Protein AF-A0A6G3WL32-F1 (afdb_monomer)

InterPro domains:
  IPR000994 Peptidase M24 [PF00557] (2-118)
  IPR036005 Creatinase/aminopeptidase-like [G3DSA:3.90.230.10] (1-119)
  IPR036005 Creatinase/aminopeptidase-like [SSF55920] (2-117)
  IPR050659 Peptidase M24B family [PTHR46112] (2-119)

Radius of gyration: 15.02 Å; Cα contact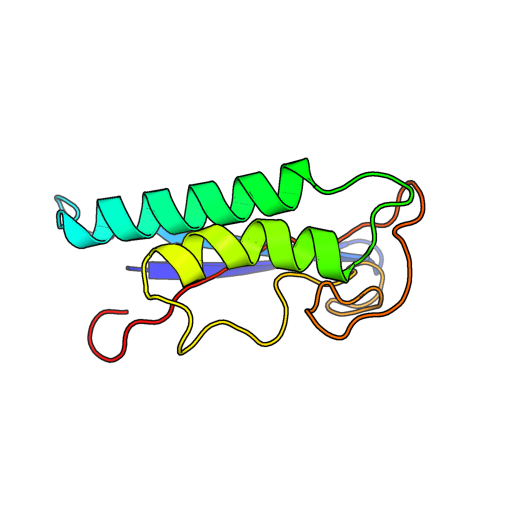s (8 Å, |Δi|>4): 202; chains: 1; bounding box: 38×30×42 Å

Sequence (119 aa):
FLSVRLGASYHGYRCEIGRTFVIGTAPAEWQIELYDLVFAAQRAGREALAPGAAYRDVDRAARHPLESAGHGEGLLPRTGHGVGLEIEEDPQLAPTAMGKLDACVPVTVGPGVHLPGRG

pLDDT: mean 95.35, std 3.44, range [79.88, 98.56]

Secondary structure (DSSP, 8-state):
-EEEEEEEEETTEEEEEEEEE--SS---HHHHHHHHHHHHHHHHHHHT--TT-BHHHHHHHHHHHHHHTT--TT--S-SEEE-SSSSSEEEEESTT--SBPPTT--B--------TTT-

Solvent-accessible surface area (backbone atoms only — not comparable to full-atom values): 6710 Å² total; per-residue (Å²): 108,48,76,48,74,50,67,54,76,56,98,67,31,36,52,78,49,76,51,74,43,71,86,76,95,72,78,55,70,71,55,51,55,52,49,54,50,42,49,51,13,30,48,38,22,56,72,48,65,45,68,67,33,39,28,25,56,25,20,45,44,23,46,47,58,41,39,77,72,69,46,54,74,66,48,63,86,45,31,29,29,6,41,37,70,43,77,76,39,77,58,55,20,14,77,85,39,83,62,54,38,60,75,92,67,55,64,53,70,62,53,62,79,59,44,91,99,73,80

Foldseek 3Di:
DDKDKDKDADPLFIDIDIDDDDPDDDDDPVVVVQVVLQVQLLVQLVVQDDFFRWLLVSQCSSQVSCVVVVQNPAKDQFQKAFTTSDNHDDDTSGNPGGDGDHPPTDMDGGIDGDDPPPD

Nearest PDB structures (foldseek):
  5giu-assembly1_A-2  TM=9.564E-01  e=1.522E-09  Deinococcus radiodurans R1 = ATCC 13939 = DSM 20539
  2zsg-assembly1_B  TM=9.590E-01  e=3.124E-09  Thermotoga maritima
  3q6d-assembly2_B  TM=9.708E-01  e=6.845E-09  Bacillus anthracis str. Ames
  5cnx-assembly1_C  TM=9.311E-01  e=3.800E-09  Escherichia coli K-12
  2zsg-assembly1_A  TM=9.582E-01  e=1.013E-08  Thermotoga maritima

Structure (mmCIF, N/CA/C/O backbone):
data_AF-A0A6G3WL32-F1
#
_entry.id   AF-A0A6G3WL32-F1
#
loop_
_atom_site.group_PDB
_atom_site.id
_atom_site.type_symbol
_atom_site.label_atom_id
_atom_site.label_alt_id
_atom_site.label_comp_id
_atom_site.label_asym_id
_atom_site.label_entity_id
_atom_site.label_seq_id
_atom_site.pdbx_PDB_ins_code
_atom_site.Cartn_x
_atom_site.Cartn_y
_atom_site.Cartn_z
_atom_site.occupancy
_atom_site.B_iso_or_equiv
_atom_site.auth_seq_id
_atom_site.auth_comp_id
_atom_site.auth_asym_id
_atom_site.auth_atom_id
_atom_site.pdbx_PDB_model_num
ATOM 1 N N . PHE A 1 1 ? -7.393 0.878 17.121 1.00 91.19 1 PHE A N 1
ATOM 2 C CA . PHE A 1 1 ? -6.778 -0.058 16.156 1.00 91.19 1 PHE A CA 1
ATOM 3 C C . PHE A 1 1 ? -5.388 -0.458 16.628 1.00 91.19 1 PHE A C 1
ATOM 5 O O . PHE A 1 1 ? -4.765 0.319 17.337 1.00 91.19 1 PHE A O 1
ATOM 12 N N . LEU A 1 2 ? -4.907 -1.635 16.232 1.00 93.50 2 LEU A N 1
ATOM 13 C CA . LEU A 1 2 ? -3.500 -2.025 16.279 1.00 93.50 2 LEU A CA 1
ATOM 14 C C . LEU A 1 2 ? -3.054 -2.323 14.847 1.00 93.50 2 LEU A C 1
ATOM 16 O O . LEU A 1 2 ? -3.488 -3.316 14.266 1.00 93.50 2 LEU A O 1
ATOM 20 N N . SER A 1 3 ? -2.212 -1.462 14.284 1.00 94.56 3 SER A N 1
ATOM 21 C CA . SER A 1 3 ? -1.613 -1.671 12.965 1.00 94.56 3 SER A CA 1
ATOM 22 C C . SER A 1 3 ? -0.231 -2.293 13.126 1.00 94.56 3 SER A C 1
ATOM 24 O O . SER A 1 3 ? 0.632 -1.745 13.806 1.00 94.56 3 SER A O 1
ATOM 26 N N . VAL A 1 4 ? -0.032 -3.447 12.501 1.00 96.62 4 VAL A N 1
ATOM 27 C CA . VAL A 1 4 ? 1.202 -4.226 12.530 1.00 96.62 4 VAL A CA 1
ATOM 28 C C . VAL A 1 4 ? 1.777 -4.243 11.120 1.00 96.62 4 VAL A C 1
ATOM 30 O O . VAL A 1 4 ? 1.133 -4.739 10.195 1.00 96.62 4 VAL A O 1
ATOM 33 N N . ARG A 1 5 ? 2.987 -3.701 10.955 1.00 94.62 5 ARG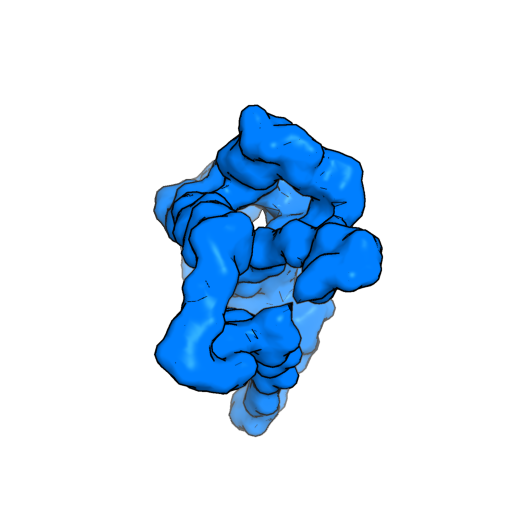 A N 1
ATOM 34 C CA . ARG A 1 5 ? 3.799 -3.876 9.747 1.00 94.62 5 ARG A CA 1
ATOM 35 C C . ARG A 1 5 ? 4.980 -4.773 10.067 1.00 94.62 5 ARG A C 1
ATOM 37 O O . ARG A 1 5 ? 5.655 -4.575 11.074 1.00 94.62 5 ARG A O 1
ATOM 44 N N . LEU A 1 6 ? 5.183 -5.780 9.232 1.00 95.88 6 LEU A N 1
ATOM 45 C CA . LEU A 1 6 ? 6.234 -6.777 9.375 1.00 95.88 6 LEU A CA 1
ATOM 46 C C . LEU A 1 6 ? 6.857 -7.022 8.009 1.00 95.88 6 LEU A C 1
ATOM 48 O O . LEU A 1 6 ? 6.184 -6.921 6.986 1.00 95.88 6 LEU A O 1
ATOM 52 N N . GLY A 1 7 ? 8.121 -7.409 8.010 1.00 95.81 7 GLY A N 1
ATOM 53 C CA . GLY A 1 7 ? 8.814 -7.841 6.812 1.00 95.81 7 GLY A CA 1
ATOM 54 C C . GLY A 1 7 ? 9.784 -8.965 7.120 1.00 95.81 7 GLY A C 1
ATOM 55 O O . GLY A 1 7 ? 10.089 -9.240 8.283 1.00 95.81 7 GLY A O 1
ATOM 56 N N . ALA A 1 8 ? 10.261 -9.620 6.072 1.00 96.81 8 ALA A N 1
ATOM 57 C CA . ALA A 1 8 ? 11.300 -10.631 6.169 1.00 96.81 8 ALA A CA 1
ATOM 58 C C . ALA A 1 8 ? 12.351 -10.412 5.084 1.00 96.81 8 ALA A C 1
ATOM 60 O O . ALA A 1 8 ? 12.082 -9.792 4.054 1.00 96.81 8 ALA A O 1
ATOM 61 N N . SER A 1 9 ? 13.548 -10.941 5.331 1.00 97.75 9 SER A N 1
ATOM 62 C CA . SER A 1 9 ? 14.603 -11.038 4.331 1.00 97.75 9 SER A CA 1
ATOM 63 C C . SER A 1 9 ? 14.933 -12.504 4.082 1.00 97.75 9 SER A C 1
ATOM 65 O O . SER A 1 9 ? 15.127 -13.265 5.030 1.00 97.75 9 SER A O 1
ATOM 67 N N . TYR A 1 10 ? 14.984 -12.904 2.814 1.00 97.38 10 TYR A N 1
ATOM 68 C CA . TYR A 1 10 ? 15.280 -14.272 2.410 1.00 97.38 10 TYR A CA 1
ATOM 69 C C . TYR A 1 10 ? 16.136 -14.279 1.144 1.00 97.38 10 TYR A C 1
ATOM 71 O O . TYR A 1 10 ? 15.744 -13.725 0.122 1.00 97.38 10 TYR A O 1
ATOM 79 N N . HIS A 1 11 ? 17.331 -14.873 1.225 1.00 97.50 11 HIS A N 1
ATOM 80 C CA . HIS A 1 11 ? 18.322 -14.896 0.136 1.00 97.50 11 HIS A CA 1
ATOM 81 C C . HIS A 1 11 ? 18.570 -13.527 -0.527 1.00 97.50 11 HIS A C 1
ATOM 83 O O . HIS A 1 11 ? 18.723 -13.430 -1.740 1.00 97.50 11 HIS A O 1
ATOM 89 N N . GLY A 1 12 ? 18.611 -12.463 0.279 1.00 96.62 12 GLY A N 1
ATOM 90 C CA . GLY A 1 12 ? 18.841 -11.095 -0.194 1.00 96.62 12 GLY A CA 1
ATOM 91 C C . GLY A 1 12 ? 17.590 -10.364 -0.685 1.00 96.62 12 GLY A C 1
ATOM 92 O O . GLY A 1 12 ? 17.650 -9.152 -0.839 1.00 96.62 12 GLY A O 1
ATOM 93 N N . TYR A 1 13 ? 16.458 -11.052 -0.851 1.00 98.00 13 TYR A N 1
ATOM 94 C CA . TYR A 1 13 ? 15.176 -10.427 -1.176 1.00 98.00 13 TYR A CA 1
ATOM 95 C C . TYR A 1 13 ? 14.420 -10.023 0.083 1.00 98.00 13 TYR A C 1
ATOM 97 O O . TYR A 1 13 ? 14.612 -10.608 1.153 1.00 98.00 13 TYR A O 1
ATOM 105 N N . ARG A 1 14 ? 13.549 -9.026 -0.046 1.00 97.69 14 ARG A N 1
ATOM 106 C CA . ARG A 1 14 ? 12.753 -8.454 1.036 1.00 97.69 14 ARG A CA 1
ATOM 107 C C . ARG A 1 14 ? 11.258 -8.607 0.745 1.00 97.69 14 ARG A C 1
ATOM 109 O O . ARG A 1 14 ? 10.839 -8.719 -0.402 1.00 97.69 14 ARG A O 1
ATOM 116 N N . CYS A 1 15 ? 10.442 -8.645 1.791 1.00 96.00 15 CYS A N 1
ATOM 117 C CA . CYS A 1 15 ? 8.985 -8.573 1.685 1.00 96.00 15 CYS A CA 1
ATOM 118 C C . CYS A 1 15 ? 8.406 -7.730 2.822 1.00 96.00 15 CYS A C 1
ATOM 120 O O . CYS A 1 15 ? 9.026 -7.606 3.879 1.00 96.00 15 CYS A O 1
ATOM 122 N N . GLU A 1 16 ? 7.208 -7.186 2.614 1.00 95.56 16 GLU A N 1
ATOM 123 C CA . GLU A 1 16 ? 6.461 -6.440 3.626 1.00 95.56 16 GLU A CA 1
ATOM 124 C C . GLU A 1 16 ? 4.991 -6.869 3.641 1.00 95.56 16 GLU A C 1
ATOM 126 O O . GLU A 1 16 ? 4.394 -7.180 2.608 1.00 95.56 16 GLU A O 1
ATOM 131 N N . ILE A 1 17 ? 4.387 -6.849 4.825 1.00 96.31 17 ILE A N 1
ATOM 132 C CA . ILE A 1 17 ? 2.952 -6.971 5.027 1.00 96.31 17 ILE A CA 1
ATOM 133 C C . ILE A 1 17 ? 2.486 -5.997 6.112 1.00 96.31 17 ILE A C 1
ATOM 135 O O . ILE A 1 17 ? 3.085 -5.893 7.179 1.00 96.31 17 ILE A O 1
ATOM 139 N N . GLY A 1 18 ? 1.373 -5.309 5.853 1.00 95.25 18 GLY A N 1
ATOM 140 C CA . GLY A 1 18 ? 0.654 -4.503 6.840 1.00 95.25 18 GLY A CA 1
ATOM 141 C C . GLY A 1 18 ? -0.715 -5.102 7.149 1.00 95.25 18 GLY A C 1
ATOM 142 O O . GLY A 1 18 ? -1.460 -5.447 6.228 1.00 95.25 18 GLY A O 1
ATOM 143 N N . ARG A 1 19 ? -1.064 -5.243 8.429 1.00 96.50 19 ARG A N 1
ATOM 144 C CA . ARG A 1 19 ? -2.399 -5.666 8.880 1.00 96.50 19 ARG A CA 1
ATOM 145 C C . ARG A 1 19 ? -2.859 -4.823 10.055 1.00 96.50 19 ARG A C 1
ATOM 147 O O . ARG A 1 19 ? -2.077 -4.520 10.949 1.00 96.50 19 ARG A O 1
ATOM 154 N N . THR A 1 20 ? -4.142 -4.492 10.062 1.00 95.44 20 THR A N 1
ATOM 155 C CA . THR A 1 20 ? -4.772 -3.727 11.135 1.00 95.44 20 THR A CA 1
ATOM 156 C C . THR A 1 20 ? -5.804 -4.590 11.835 1.00 95.44 20 THR A C 1
ATOM 158 O O . THR A 1 20 ? -6.606 -5.262 11.191 1.00 95.44 20 THR A O 1
ATOM 161 N N . PHE A 1 21 ? -5.768 -4.561 13.160 1.00 93.44 21 PHE A N 1
ATOM 162 C CA . PHE A 1 21 ? -6.644 -5.316 14.042 1.00 93.44 21 PHE A CA 1
ATOM 163 C C . PHE A 1 21 ? -7.384 -4.369 14.984 1.00 93.44 21 PHE A C 1
ATOM 165 O O . PHE A 1 21 ? -6.941 -3.248 15.260 1.00 93.44 21 PHE A O 1
ATOM 172 N N . VAL A 1 22 ? -8.498 -4.836 15.537 1.00 92.56 22 VAL A N 1
ATOM 173 C CA . VAL A 1 22 ? -9.121 -4.221 16.708 1.00 92.56 22 VAL A CA 1
ATOM 174 C C . VAL A 1 22 ? -8.891 -5.147 17.893 1.00 92.56 22 VAL A C 1
ATOM 176 O O . VAL A 1 22 ? -9.211 -6.328 17.829 1.00 92.56 22 VAL A O 1
ATOM 179 N N . ILE A 1 23 ? -8.286 -4.611 18.953 1.00 90.31 23 ILE A N 1
ATOM 180 C CA . ILE A 1 23 ? -8.031 -5.342 20.195 1.00 90.31 23 ILE A CA 1
ATOM 181 C C . ILE A 1 23 ? -9.130 -4.965 21.187 1.00 90.31 23 ILE A C 1
ATOM 183 O O . ILE A 1 23 ? -9.297 -3.785 21.488 1.00 90.31 23 ILE A O 1
ATOM 187 N N . GLY A 1 24 ? -9.880 -5.953 21.672 1.00 87.94 24 GLY A N 1
ATOM 188 C CA . GLY A 1 24 ? -11.012 -5.752 22.578 1.00 87.94 24 GLY A CA 1
ATOM 189 C C . GLY A 1 24 ? -12.186 -6.671 22.246 1.00 87.94 24 GLY A C 1
ATOM 190 O O . GLY A 1 24 ? -12.058 -7.580 21.431 1.00 87.94 24 GLY A O 1
ATOM 191 N N . THR A 1 25 ? -13.327 -6.440 22.894 1.00 83.62 25 THR A N 1
ATOM 192 C CA . THR A 1 25 ? -14.533 -7.273 22.755 1.00 83.62 25 THR A CA 1
ATOM 193 C C . THR A 1 25 ? -15.337 -6.988 21.490 1.00 83.62 25 THR A C 1
ATOM 195 O O . THR A 1 25 ? -15.887 -7.923 20.917 1.00 83.62 25 THR A O 1
ATOM 198 N N . ALA A 1 26 ? -15.406 -5.733 21.037 1.00 89.00 26 ALA A N 1
ATOM 199 C CA . ALA A 1 26 ? -16.082 -5.371 19.793 1.00 89.00 26 ALA A CA 1
ATOM 200 C C . ALA A 1 26 ? -15.497 -4.082 19.188 1.00 89.00 26 ALA A C 1
ATOM 202 O O . ALA A 1 26 ? -15.157 -3.162 19.939 1.00 89.00 26 ALA A O 1
ATOM 203 N N . PRO A 1 27 ? -15.379 -3.990 17.852 1.00 93.62 27 PRO A N 1
ATOM 204 C CA . PRO A 1 27 ? -15.058 -2.736 17.182 1.00 93.62 27 PRO A CA 1
ATOM 205 C C . PRO A 1 27 ? -16.225 -1.748 17.272 1.00 93.62 27 PRO A C 1
ATOM 207 O O . PRO A 1 27 ? -17.389 -2.140 17.205 1.00 93.62 27 PRO A O 1
ATOM 210 N N . ALA A 1 28 ? -15.914 -0.457 17.395 1.00 93.44 28 ALA A N 1
ATOM 211 C CA . ALA A 1 28 ? -16.911 0.592 17.206 1.00 93.44 28 ALA A CA 1
ATOM 212 C C . ALA A 1 28 ? -17.334 0.671 15.728 1.00 93.44 28 ALA A C 1
ATOM 214 O O . ALA A 1 28 ? -16.541 0.353 14.844 1.00 93.44 28 ALA A O 1
ATOM 215 N N . GLU A 1 29 ? -18.549 1.145 15.454 1.00 94.94 29 GLU A N 1
ATOM 216 C CA . GLU A 1 29 ? -19.115 1.230 14.094 1.00 94.94 29 GLU A CA 1
ATOM 217 C C . GLU A 1 29 ? -18.189 1.968 13.116 1.00 94.94 29 GLU A C 1
ATOM 219 O O . GLU A 1 29 ? -17.792 1.407 12.099 1.00 94.94 29 GLU A O 1
ATOM 224 N N . TRP A 1 30 ? -17.692 3.146 13.506 1.00 93.62 30 TRP A N 1
ATOM 225 C CA . TRP A 1 30 ? -16.743 3.921 12.697 1.00 93.62 30 TRP A CA 1
ATOM 226 C C . TRP A 1 30 ? -15.441 3.163 12.376 1.00 93.62 30 TRP A C 1
ATOM 228 O O . TRP A 1 30 ? -14.787 3.449 11.375 1.00 93.62 30 TRP A O 1
ATOM 238 N N . GLN A 1 31 ? -15.025 2.211 13.223 1.00 95.00 31 GLN A N 1
ATOM 239 C CA . GLN A 1 31 ? -13.839 1.393 12.962 1.00 95.00 31 GLN A CA 1
ATOM 240 C C . GLN A 1 31 ? -14.111 0.342 11.890 1.00 95.00 31 GLN A C 1
ATOM 242 O O . GLN A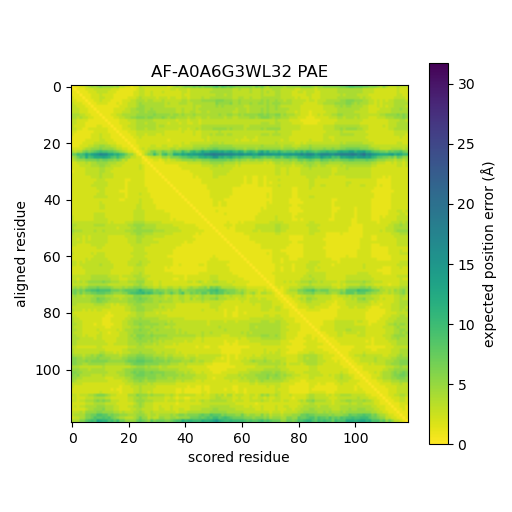 1 31 ? -13.221 0.051 11.096 1.00 95.00 31 GLN A O 1
ATOM 247 N N . ILE A 1 32 ? -15.314 -0.234 11.887 1.00 95.62 32 ILE A N 1
ATOM 248 C CA . ILE A 1 32 ? -15.749 -1.189 10.865 1.00 95.62 32 ILE A CA 1
ATOM 249 C C . ILE A 1 32 ? -15.834 -0.460 9.526 1.00 95.62 32 ILE A C 1
ATOM 251 O O . ILE A 1 32 ? -15.183 -0.870 8.572 1.00 95.62 32 ILE A O 1
ATOM 255 N N . GLU A 1 33 ? -16.528 0.678 9.494 1.00 95.75 33 GLU A N 1
ATOM 256 C CA . GLU A 1 33 ? -16.684 1.499 8.290 1.00 95.75 33 GLU A CA 1
ATOM 257 C C . GLU A 1 33 ? -15.333 1.928 7.705 1.00 95.75 33 GLU A C 1
ATOM 259 O O . GLU A 1 33 ? -15.088 1.762 6.509 1.00 95.75 33 GLU A O 1
ATOM 264 N N . LEU A 1 34 ? -14.417 2.427 8.545 1.00 95.50 34 LEU A N 1
ATOM 265 C CA . LEU A 1 34 ? -13.084 2.823 8.094 1.00 95.50 34 LEU A CA 1
ATOM 266 C C . LEU A 1 34 ? -12.271 1.626 7.588 1.00 95.50 34 LEU A C 1
ATOM 268 O O . LEU A 1 34 ? -11.563 1.741 6.587 1.00 95.50 34 LEU A O 1
ATOM 272 N N . TYR A 1 35 ? -12.349 0.483 8.273 1.00 95.94 35 TYR A N 1
ATOM 273 C CA . TYR A 1 35 ? -11.642 -0.725 7.860 1.00 95.94 35 TYR A CA 1
ATOM 274 C C . TYR A 1 35 ? -12.144 -1.227 6.504 1.00 95.94 35 TYR A C 1
ATOM 276 O O . TYR A 1 35 ? -11.330 -1.490 5.618 1.00 95.94 35 TYR A O 1
ATOM 284 N N . ASP A 1 36 ? -13.461 -1.307 6.320 1.00 97.12 36 ASP A N 1
ATOM 285 C CA . ASP A 1 36 ? -14.084 -1.750 5.072 1.00 97.12 36 ASP A CA 1
ATOM 286 C C . ASP A 1 36 ? -13.755 -0.802 3.918 1.00 97.12 36 ASP A C 1
ATOM 288 O O . ASP A 1 36 ? -13.439 -1.248 2.812 1.00 97.12 36 ASP A O 1
ATOM 292 N N . LEU A 1 37 ? -13.734 0.504 4.186 1.00 97.50 37 LEU A N 1
ATOM 293 C CA . LEU A 1 37 ? -13.326 1.509 3.216 1.00 97.50 37 LEU A CA 1
ATOM 294 C C . LEU A 1 37 ? -11.858 1.338 2.788 1.00 97.50 37 LEU A C 1
ATOM 296 O O . LEU A 1 37 ? -11.560 1.312 1.591 1.00 97.50 37 LEU A O 1
ATOM 300 N N . VAL A 1 38 ? -10.931 1.192 3.742 1.00 97.00 38 VAL A N 1
ATOM 301 C CA . VAL A 1 38 ? -9.503 0.966 3.443 1.00 97.00 38 VAL A CA 1
ATOM 302 C C . VAL A 1 38 ? -9.297 -0.369 2.726 1.00 97.00 38 VAL A C 1
ATOM 304 O O . VAL A 1 38 ? -8.483 -0.457 1.805 1.00 97.00 38 VAL A O 1
ATOM 307 N N . PHE A 1 39 ? -10.057 -1.401 3.089 1.00 97.44 39 PHE A N 1
ATOM 308 C CA . PHE A 1 39 ? -10.030 -2.692 2.413 1.00 97.44 39 PHE A CA 1
ATOM 309 C C . PHE A 1 39 ? -10.514 -2.586 0.960 1.00 97.44 39 PHE A C 1
ATOM 311 O O . PHE A 1 39 ? -9.856 -3.105 0.056 1.00 97.44 39 PHE A O 1
ATOM 318 N N . ALA A 1 40 ? -11.614 -1.870 0.710 1.00 98.19 40 ALA A N 1
ATOM 319 C CA . ALA A 1 40 ? -12.121 -1.615 -0.635 1.00 98.19 40 ALA A CA 1
ATOM 320 C C . ALA A 1 40 ? -11.111 -0.825 -1.486 1.00 98.19 40 ALA A C 1
ATOM 322 O O . ALA A 1 40 ? -10.852 -1.197 -2.631 1.00 98.19 40 ALA A O 1
ATOM 323 N N . ALA A 1 41 ? -10.476 0.199 -0.910 1.00 98.31 41 ALA A N 1
ATOM 324 C CA . ALA A 1 41 ? -9.384 0.943 -1.534 1.00 98.31 41 ALA A CA 1
ATOM 325 C C . ALA A 1 41 ? -8.191 0.040 -1.899 1.00 98.31 41 ALA A C 1
ATOM 327 O O . ALA A 1 41 ? -7.706 0.053 -3.031 1.00 98.31 41 ALA A O 1
ATOM 328 N N . GLN A 1 42 ? -7.736 -0.799 -0.964 1.00 98.25 42 GLN A N 1
ATOM 329 C CA . GLN A 1 42 ? -6.629 -1.733 -1.189 1.00 98.25 42 GLN A CA 1
ATOM 330 C C . GLN A 1 42 ? -6.947 -2.727 -2.307 1.00 98.25 42 GLN A C 1
ATOM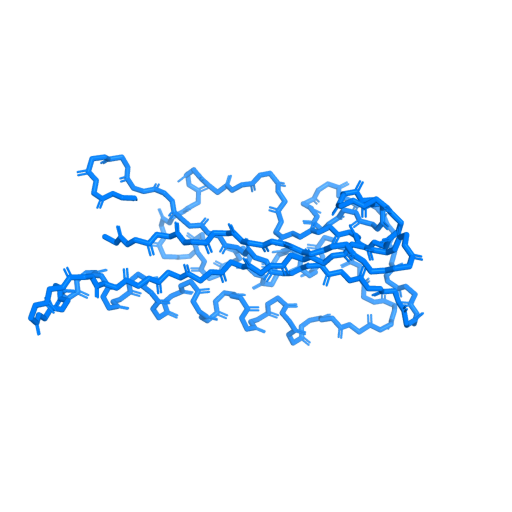 332 O O . GLN A 1 42 ? -6.106 -2.992 -3.172 1.00 98.25 42 GLN A O 1
ATOM 337 N N . ARG A 1 43 ? -8.177 -3.246 -2.311 1.00 98.44 43 ARG A N 1
ATOM 338 C CA . ARG A 1 43 ? -8.670 -4.162 -3.333 1.00 98.44 43 ARG A CA 1
ATOM 339 C C . ARG A 1 43 ? -8.723 -3.497 -4.708 1.00 98.44 43 ARG A C 1
ATOM 341 O O . ARG A 1 43 ? -8.222 -4.092 -5.656 1.00 98.44 43 ARG A O 1
ATOM 348 N N . ALA A 1 44 ? -9.245 -2.276 -4.809 1.00 98.56 44 ALA A N 1
ATOM 349 C CA . ALA A 1 44 ? -9.296 -1.528 -6.065 1.00 98.56 44 ALA A CA 1
ATOM 350 C C . ALA A 1 44 ? -7.893 -1.286 -6.649 1.00 98.56 44 ALA A C 1
ATOM 352 O O . ALA A 1 44 ? -7.666 -1.520 -7.834 1.00 98.56 44 ALA A O 1
ATOM 353 N N . GLY A 1 45 ? -6.921 -0.912 -5.807 1.00 98.19 45 GLY A N 1
ATOM 354 C CA . GLY A 1 45 ? -5.517 -0.804 -6.217 1.00 98.19 45 GLY A CA 1
ATOM 355 C C . GLY A 1 45 ? -4.947 -2.124 -6.738 1.00 98.19 45 GLY A C 1
ATOM 356 O O . GLY A 1 45 ? -4.308 -2.157 -7.785 1.00 98.19 45 GLY A O 1
ATOM 357 N N . ARG A 1 46 ? -5.216 -3.236 -6.043 1.00 98.00 46 ARG A N 1
ATOM 358 C CA . ARG A 1 46 ? -4.787 -4.574 -6.479 1.00 98.00 46 ARG A CA 1
ATOM 359 C C . ARG A 1 46 ? -5.411 -5.003 -7.802 1.00 98.00 46 ARG A C 1
ATOM 361 O O . ARG A 1 46 ? -4.716 -5.600 -8.613 1.00 98.00 46 ARG A O 1
ATOM 368 N N . GLU A 1 47 ? -6.698 -4.748 -8.002 1.00 98.25 47 GLU A N 1
ATOM 369 C CA . GLU A 1 47 ? -7.414 -5.105 -9.234 1.00 98.25 47 GLU A CA 1
ATOM 370 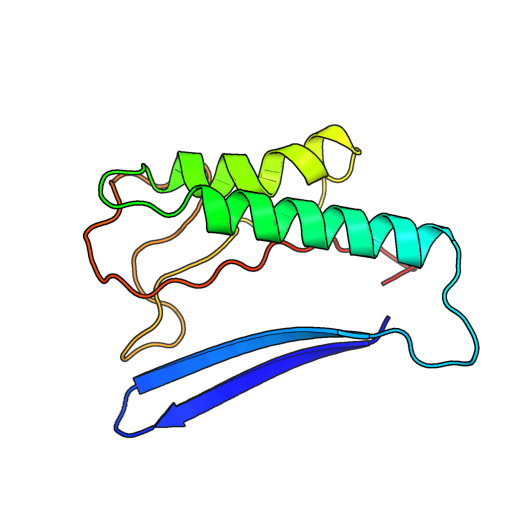C C . GLU A 1 47 ? -6.953 -4.258 -10.434 1.00 98.25 47 GLU A C 1
ATOM 372 O O . GLU A 1 47 ? -7.020 -4.723 -11.568 1.00 98.25 47 GLU A O 1
ATOM 377 N N . ALA A 1 48 ? -6.421 -3.055 -10.193 1.00 98.06 48 ALA A N 1
ATOM 378 C CA . ALA A 1 48 ? -5.829 -2.205 -11.225 1.00 98.06 48 ALA A CA 1
A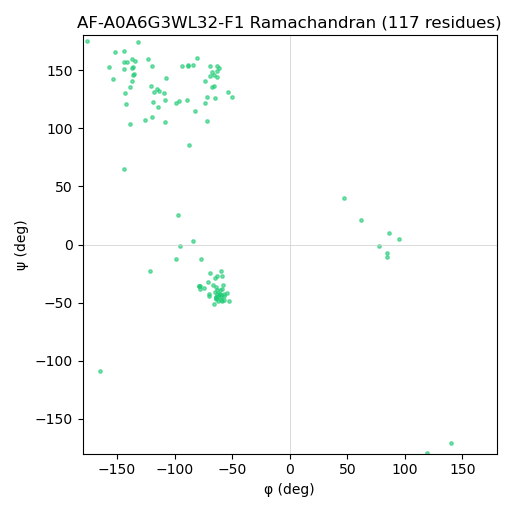TOM 379 C C . ALA A 1 48 ? -4.416 -2.642 -11.666 1.00 98.06 48 ALA A C 1
ATOM 381 O O . ALA A 1 48 ? -3.910 -2.143 -12.675 1.00 98.06 48 ALA A O 1
ATOM 382 N N . LEU A 1 49 ? -3.761 -3.557 -10.938 1.00 97.44 49 LEU A N 1
ATOM 383 C CA . LEU A 1 49 ? -2.439 -4.064 -11.307 1.00 97.44 49 LEU A CA 1
ATOM 384 C C . LEU A 1 49 ? -2.532 -4.980 -12.532 1.00 97.44 49 LEU A C 1
ATOM 386 O O . LEU A 1 49 ? -2.938 -6.138 -12.441 1.00 97.44 49 LEU A O 1
ATOM 390 N N . ALA A 1 50 ? -2.078 -4.471 -13.672 1.00 97.25 50 ALA A N 1
ATOM 391 C CA . ALA A 1 50 ? -1.932 -5.230 -14.905 1.00 97.25 50 ALA A CA 1
ATOM 392 C C . ALA A 1 50 ? -0.688 -4.764 -15.682 1.00 97.25 50 ALA A C 1
ATOM 394 O O . ALA A 1 50 ? -0.332 -3.583 -15.603 1.00 97.25 50 ALA A O 1
ATOM 395 N N . PRO A 1 51 ? -0.041 -5.643 -16.472 1.00 97.75 51 PRO A N 1
ATOM 396 C CA . PRO A 1 51 ? 0.994 -5.216 -17.406 1.00 97.75 51 PRO A CA 1
ATOM 397 C C . PRO A 1 51 ? 0.479 -4.095 -18.321 1.00 97.75 51 PRO A C 1
ATOM 399 O O . PRO A 1 51 ? -0.608 -4.184 -18.891 1.00 97.75 51 PRO A O 1
ATOM 402 N N . GLY A 1 52 ? 1.255 -3.023 -18.447 1.00 97.88 52 GLY A N 1
ATOM 403 C CA . GLY A 1 52 ? 0.910 -1.821 -19.201 1.00 97.88 52 GLY A CA 1
ATOM 404 C C . GLY A 1 52 ? 0.073 -0.785 -18.440 1.00 97.88 52 GLY A C 1
ATOM 405 O O . GLY A 1 52 ? -0.098 0.322 -18.962 1.00 97.88 52 GLY A O 1
ATOM 406 N N . ALA A 1 53 ? -0.417 -1.085 -17.231 1.00 98.06 53 ALA A N 1
ATOM 407 C CA . ALA A 1 53 ? -1.124 -0.112 -16.398 1.00 98.06 53 ALA A CA 1
ATOM 408 C C . ALA A 1 53 ? -0.173 1.008 -15.956 1.00 98.06 53 ALA A C 1
ATOM 410 O O . ALA A 1 53 ? 0.965 0.747 -15.561 1.00 98.06 53 ALA A O 1
ATOM 411 N N . ALA A 1 54 ? -0.619 2.265 -16.021 1.00 98.38 54 ALA A N 1
ATOM 412 C CA . ALA A 1 54 ? 0.198 3.381 -15.558 1.00 98.38 54 ALA A CA 1
ATOM 413 C C . ALA A 1 54 ? 0.262 3.401 -14.025 1.00 98.38 54 ALA A C 1
ATOM 415 O O . ALA A 1 54 ? -0.757 3.214 -13.359 1.00 98.38 54 ALA A O 1
ATOM 416 N N . TYR A 1 55 ? 1.430 3.707 -13.455 1.00 98.12 55 TYR A N 1
ATOM 417 C CA . TYR A 1 55 ? 1.621 3.734 -11.995 1.00 98.12 55 TYR A CA 1
ATOM 418 C C . TYR A 1 55 ? 0.619 4.648 -11.280 1.00 98.12 55 TYR A C 1
ATOM 420 O O . TYR A 1 55 ? 0.028 4.278 -10.266 1.00 98.12 55 TYR A O 1
ATOM 428 N N . ARG A 1 56 ? 0.367 5.823 -11.864 1.00 98.00 56 ARG A N 1
ATOM 429 C CA . ARG A 1 56 ? -0.608 6.801 -11.368 1.00 98.00 56 ARG A CA 1
ATOM 430 C C . ARG A 1 56 ? -2.057 6.309 -11.404 1.00 98.00 56 ARG A C 1
ATOM 432 O O . ARG A 1 56 ? -2.868 6.780 -10.616 1.00 98.00 56 ARG A O 1
ATOM 439 N N . ASP A 1 57 ? -2.398 5.410 -12.327 1.00 98.31 57 ASP A N 1
ATOM 440 C CA . ASP A 1 57 ? -3.767 4.904 -12.465 1.00 98.31 57 ASP A CA 1
ATOM 441 C C . ASP A 1 57 ? -4.041 3.849 -11.387 1.00 98.31 57 ASP A C 1
ATOM 443 O O . ASP A 1 57 ? -5.125 3.832 -10.807 1.00 98.31 57 ASP A O 1
ATOM 447 N N . VAL A 1 58 ? -3.026 3.048 -11.040 1.00 98.25 58 VAL A N 1
ATOM 448 C CA . VAL A 1 58 ? -3.066 2.136 -9.888 1.00 98.25 58 VAL A CA 1
ATOM 449 C C . VAL A 1 58 ? -3.189 2.919 -8.578 1.00 98.25 58 VAL A C 1
ATOM 451 O O . VAL A 1 58 ? -4.044 2.593 -7.753 1.00 98.25 58 VAL A O 1
ATOM 454 N N . ASP A 1 59 ? -2.401 3.989 -8.404 1.00 98.38 59 ASP A N 1
ATOM 455 C CA . ASP A 1 59 ? -2.535 4.864 -7.231 1.00 98.38 59 ASP A CA 1
ATOM 456 C C . ASP A 1 59 ? -3.923 5.491 -7.153 1.00 98.38 59 ASP A C 1
ATOM 458 O O . ASP A 1 59 ? -4.580 5.395 -6.119 1.00 98.38 59 ASP A O 1
ATOM 462 N N . ARG A 1 60 ? -4.415 6.049 -8.263 1.00 98.00 60 ARG A N 1
ATOM 463 C CA . ARG A 1 60 ? -5.756 6.632 -8.339 1.00 98.00 60 ARG A CA 1
ATOM 464 C C . ARG A 1 60 ? -6.838 5.622 -7.971 1.00 98.00 60 ARG A C 1
ATOM 466 O O . ARG A 1 60 ? -7.749 5.984 -7.234 1.00 98.00 60 ARG A O 1
ATOM 473 N N . ALA A 1 61 ? -6.749 4.381 -8.447 1.00 98.38 61 ALA A N 1
ATOM 474 C CA . ALA A 1 61 ? -7.726 3.340 -8.136 1.00 98.38 61 ALA A CA 1
ATOM 475 C C . ALA A 1 61 ? -7.805 3.050 -6.629 1.00 98.38 61 ALA A C 1
ATOM 477 O O . ALA A 1 61 ? -8.898 2.886 -6.093 1.00 98.38 61 ALA A O 1
ATOM 478 N N . ALA A 1 62 ? -6.664 3.043 -5.934 1.00 98.06 62 ALA A N 1
ATOM 479 C CA . ALA A 1 62 ? -6.626 2.862 -4.485 1.00 98.06 62 ALA A CA 1
ATOM 480 C C . ALA A 1 62 ? -7.008 4.130 -3.708 1.00 98.06 62 ALA A C 1
ATOM 482 O O . ALA A 1 62 ? -7.625 4.057 -2.649 1.00 98.06 62 ALA A O 1
ATOM 483 N N . ARG A 1 63 ? -6.635 5.304 -4.216 1.00 97.44 63 ARG A N 1
ATOM 484 C CA . ARG A 1 63 ? -6.806 6.592 -3.540 1.00 97.44 63 ARG A CA 1
ATOM 485 C C . ARG A 1 63 ? -8.238 7.118 -3.626 1.00 97.44 63 ARG A C 1
ATOM 487 O O . ARG A 1 63 ? -8.754 7.651 -2.646 1.00 97.44 63 ARG A O 1
ATOM 494 N N . HIS A 1 64 ? -8.887 6.932 -4.773 1.00 97.50 64 HIS A N 1
ATOM 495 C CA . HIS A 1 64 ? -10.190 7.519 -5.070 1.00 97.50 64 HIS A CA 1
ATOM 496 C C . HIS A 1 64 ? -11.290 7.152 -4.057 1.00 97.50 64 HIS A C 1
ATOM 498 O O . HIS A 1 64 ? -11.968 8.071 -3.602 1.00 97.50 64 HIS A O 1
ATOM 504 N N . PRO A 1 65 ? -11.450 5.886 -3.610 1.00 97.62 65 PRO A N 1
ATOM 505 C CA . PRO A 1 65 ? -12.456 5.555 -2.598 1.00 97.62 65 PRO A CA 1
ATOM 506 C C . PRO A 1 65 ? -12.256 6.321 -1.284 1.00 97.62 65 PRO A C 1
ATOM 508 O O . PRO A 1 65 ? -13.226 6.771 -0.679 1.00 97.62 65 PRO A O 1
ATOM 511 N N . LEU A 1 66 ? -11.000 6.515 -0.866 1.00 97.56 66 LEU A N 1
ATOM 512 C CA . LEU A 1 66 ? -10.663 7.235 0.365 1.00 97.56 66 LEU A CA 1
ATOM 513 C C . LEU A 1 66 ? -10.952 8.733 0.231 1.00 97.56 66 LEU A C 1
ATOM 515 O O . LEU A 1 66 ? -11.549 9.331 1.123 1.00 97.56 66 LEU A O 1
ATOM 519 N N . GLU A 1 67 ? -10.569 9.332 -0.896 1.00 96.62 67 GLU A N 1
ATOM 520 C CA . GLU A 1 67 ? -10.852 10.739 -1.194 1.00 96.62 67 GLU A CA 1
ATOM 521 C C . GLU A 1 67 ? -12.356 11.012 -1.269 1.00 96.62 67 GLU A C 1
ATOM 523 O O . GLU A 1 67 ? -12.836 11.970 -0.666 1.00 96.62 67 GLU A O 1
ATOM 528 N N . SER A 1 68 ? -13.113 10.151 -1.955 1.00 96.62 68 SER A N 1
ATOM 529 C CA . SER A 1 68 ? -14.569 10.271 -2.084 1.00 96.62 68 SER A CA 1
ATOM 530 C C . SER A 1 68 ? -15.306 10.147 -0.752 1.00 96.62 68 SER A C 1
ATOM 532 O O . SER A 1 68 ? -16.374 10.733 -0.597 1.00 96.62 68 SER A O 1
ATOM 534 N N . ALA A 1 69 ? -14.731 9.433 0.215 1.00 95.88 69 ALA A N 1
ATOM 535 C CA . ALA A 1 69 ? -15.242 9.338 1.579 1.00 95.88 69 ALA A CA 1
ATOM 536 C C . ALA A 1 69 ? -14.803 10.507 2.487 1.00 95.88 69 ALA A C 1
ATOM 538 O O . ALA A 1 69 ? -15.119 10.518 3.673 1.00 95.88 69 ALA A O 1
ATOM 539 N N . GLY A 1 70 ? -14.074 11.494 1.953 1.00 95.62 70 GLY A N 1
ATOM 540 C CA . GLY A 1 70 ? -13.608 12.661 2.707 1.00 95.62 70 GLY A CA 1
ATOM 541 C C . GLY A 1 70 ? -12.283 12.458 3.446 1.00 95.62 70 GLY A C 1
ATOM 542 O O . GLY A 1 70 ? -11.882 13.324 4.217 1.00 95.62 70 GLY A O 1
ATOM 543 N N . HIS A 1 71 ? -11.566 11.360 3.195 1.00 94.81 71 HIS A N 1
ATOM 544 C CA . HIS A 1 71 ? -10.264 11.068 3.804 1.00 94.81 71 HIS A CA 1
ATOM 545 C C . HIS A 1 71 ? -9.077 11.462 2.916 1.00 94.81 71 HIS A C 1
ATOM 547 O O . HIS A 1 71 ? -8.011 10.868 3.029 1.00 94.81 71 HIS A O 1
ATOM 553 N N . GLY A 1 72 ? -9.244 12.436 2.014 1.00 89.88 72 GLY A N 1
ATOM 554 C CA . GLY A 1 72 ? -8.162 12.900 1.135 1.00 89.88 72 GLY A CA 1
ATOM 555 C C . GLY A 1 72 ? -7.024 13.594 1.891 1.00 89.88 72 GLY A C 1
ATOM 556 O O . GLY A 1 72 ? -5.851 13.436 1.546 1.00 89.88 72 GLY A O 1
ATOM 557 N N . GLU A 1 73 ? -7.355 14.325 2.957 1.00 85.81 73 GLU A N 1
ATOM 558 C CA . GLU A 1 73 ? -6.365 14.930 3.846 1.00 85.81 73 GLU A CA 1
ATOM 559 C C . GLU A 1 73 ? -5.719 13.850 4.727 1.00 85.81 73 GLU A C 1
ATOM 561 O O . GLU A 1 73 ? -6.398 13.134 5.459 1.00 85.81 73 GLU A O 1
ATOM 566 N N . GLY A 1 74 ? -4.392 13.721 4.652 1.00 81.75 74 GLY A N 1
ATOM 567 C CA . GLY A 1 74 ? -3.633 12.739 5.438 1.00 81.75 74 GLY A CA 1
ATOM 568 C C . GLY A 1 74 ? -3.344 11.412 4.728 1.00 81.75 74 GLY A C 1
ATOM 569 O O . GLY A 1 74 ? -2.750 10.517 5.338 1.00 81.75 74 GLY A O 1
ATOM 570 N N . LEU A 1 75 ? -3.702 11.277 3.445 1.00 91.00 75 LEU A N 1
ATOM 571 C CA . LEU A 1 75 ? -3.249 10.144 2.639 1.00 91.00 75 LEU A CA 1
ATOM 572 C C . LEU A 1 75 ? -1.738 10.187 2.424 1.00 91.00 75 LEU A C 1
ATOM 574 O O . LEU A 1 75 ? -1.130 11.246 2.257 1.00 91.00 75 LEU A O 1
ATOM 578 N N . LEU A 1 76 ? -1.137 9.001 2.372 1.00 90.44 76 LEU A N 1
ATOM 579 C CA . LEU A 1 76 ? 0.284 8.859 2.088 1.00 90.44 76 LEU A CA 1
ATOM 580 C C . LEU A 1 76 ? 0.625 9.382 0.673 1.00 90.44 76 LEU A C 1
ATOM 582 O O . LEU A 1 76 ? -0.227 9.343 -0.228 1.00 90.44 76 LEU A O 1
ATOM 586 N N . PRO A 1 77 ? 1.879 9.823 0.437 1.00 93.50 77 PRO A N 1
ATOM 587 C CA . PRO A 1 77 ? 2.310 10.346 -0.867 1.00 93.50 77 PRO A CA 1
ATOM 588 C C . PRO A 1 77 ? 2.184 9.341 -2.021 1.00 93.50 77 PRO A C 1
ATOM 590 O O . PRO A 1 77 ? 2.093 9.731 -3.182 1.00 93.50 77 PRO A O 1
ATOM 593 N N . ARG A 1 78 ? 2.176 8.048 -1.691 1.00 95.31 78 ARG A N 1
ATOM 594 C CA . ARG A 1 78 ? 2.066 6.915 -2.608 1.00 95.31 78 ARG A CA 1
ATOM 595 C C . ARG A 1 78 ? 1.234 5.811 -1.965 1.00 95.31 78 ARG A C 1
ATOM 597 O O . ARG A 1 78 ? 1.160 5.728 -0.739 1.00 95.31 78 ARG A O 1
ATOM 604 N N . THR A 1 79 ? 0.653 4.951 -2.784 1.00 96.25 79 THR A N 1
ATOM 605 C CA . THR A 1 79 ? -0.163 3.799 -2.356 1.00 96.25 79 THR A CA 1
ATOM 606 C C . THR A 1 79 ? 0.614 2.483 -2.361 1.00 96.25 79 THR A C 1
ATOM 608 O O . THR A 1 79 ? 0.157 1.500 -1.776 1.00 96.25 79 THR A O 1
ATOM 611 N N . GLY A 1 80 ? 1.799 2.466 -2.971 1.00 96.81 80 GLY A N 1
ATOM 612 C CA . GLY A 1 80 ? 2.686 1.309 -3.020 1.00 96.81 80 GLY A CA 1
ATOM 613 C C . GLY A 1 80 ? 4.018 1.610 -3.701 1.00 96.81 80 GLY A C 1
ATOM 614 O O . GLY A 1 80 ? 4.236 2.714 -4.206 1.00 96.81 80 GLY A O 1
ATOM 615 N N . HIS A 1 81 ? 4.917 0.634 -3.686 1.00 97.38 81 HIS A N 1
ATOM 616 C CA . HIS A 1 81 ? 6.253 0.717 -4.280 1.00 97.38 81 HIS A CA 1
ATOM 617 C C . HIS A 1 81 ? 6.754 -0.668 -4.707 1.00 97.38 81 HIS A C 1
ATOM 619 O O . HIS A 1 81 ? 6.198 -1.685 -4.286 1.00 97.38 81 HIS A O 1
ATOM 625 N N . GLY A 1 82 ? 7.812 -0.709 -5.513 1.00 97.56 82 GLY A N 1
ATOM 626 C CA . GLY A 1 82 ? 8.552 -1.925 -5.820 1.00 97.56 82 GLY A CA 1
ATOM 627 C C . GLY A 1 82 ? 9.199 -2.517 -4.571 1.00 97.56 82 GLY A C 1
ATOM 628 O O . GLY A 1 82 ? 9.542 -1.797 -3.626 1.00 97.56 82 GLY A O 1
ATOM 629 N N . VAL A 1 83 ? 9.335 -3.841 -4.560 1.00 97.44 83 VAL A N 1
ATOM 630 C CA . VAL A 1 83 ? 10.020 -4.582 -3.497 1.00 97.44 83 VAL A CA 1
ATOM 631 C C . VAL A 1 83 ? 10.786 -5.752 -4.095 1.00 97.44 83 VAL A C 1
ATOM 633 O O . VAL A 1 83 ? 10.227 -6.557 -4.836 1.00 97.44 83 VAL A O 1
ATOM 636 N N . GLY A 1 84 ? 12.053 -5.884 -3.732 1.00 97.00 84 GLY A N 1
ATOM 637 C CA . GLY A 1 84 ? 12.916 -6.889 -4.330 1.00 97.00 84 GLY A CA 1
ATOM 638 C C . GLY A 1 84 ? 14.160 -7.070 -3.499 1.00 97.00 84 GLY A C 1
ATOM 639 O O . GLY A 1 84 ? 14.086 -7.628 -2.402 1.00 97.00 84 GLY A O 1
ATOM 640 N N . LEU A 1 85 ? 15.297 -6.609 -4.015 1.00 96.62 85 LEU A N 1
ATOM 641 C CA . LEU A 1 85 ? 16.513 -6.587 -3.214 1.00 96.62 85 LEU A CA 1
ATOM 642 C C . LEU A 1 85 ? 16.380 -5.527 -2.136 1.00 96.62 85 LEU A C 1
ATOM 644 O O . LEU A 1 85 ? 16.691 -5.839 -0.996 1.00 96.62 85 LEU A O 1
ATOM 648 N N . GLU A 1 86 ? 15.846 -4.343 -2.447 1.00 96.44 86 GLU A N 1
ATOM 649 C CA . GLU A 1 86 ? 15.514 -3.294 -1.478 1.00 96.44 86 GLU A CA 1
ATOM 650 C C . GLU A 1 86 ? 14.052 -3.377 -1.011 1.00 96.44 86 GLU A C 1
ATOM 652 O O . GLU A 1 86 ? 13.184 -3.925 -1.691 1.00 96.44 86 GLU A O 1
ATOM 657 N N . ILE A 1 87 ? 13.784 -2.883 0.209 1.00 95.38 87 ILE A N 1
ATOM 658 C CA . ILE A 1 87 ? 12.412 -2.864 0.752 1.00 95.38 87 ILE A CA 1
ATOM 659 C C . ILE A 1 87 ? 11.556 -1.829 0.021 1.00 95.38 87 ILE A C 1
ATOM 661 O O . ILE A 1 87 ? 10.367 -2.050 -0.175 1.00 95.38 87 ILE A O 1
ATOM 665 N N . GLU A 1 88 ? 12.182 -0.737 -0.416 1.00 95.25 88 GLU A N 1
ATOM 666 C CA . GLU A 1 88 ? 11.591 0.297 -1.252 1.00 95.25 88 GLU A CA 1
ATOM 667 C C . GLU A 1 88 ? 12.472 0.488 -2.488 1.00 95.25 88 GLU A C 1
ATOM 669 O O . GLU A 1 88 ? 13.566 1.044 -2.407 1.00 95.25 88 GLU A O 1
ATOM 674 N N . GLU A 1 89 ? 11.985 0.023 -3.632 1.00 95.56 89 GLU A N 1
ATOM 675 C CA . GLU A 1 89 ? 12.597 0.223 -4.945 1.00 95.56 89 GLU A CA 1
ATOM 676 C C . GLU A 1 89 ? 11.546 0.707 -5.955 1.00 95.56 89 GLU A C 1
ATOM 678 O O . GLU A 1 89 ? 10.357 0.843 -5.642 1.00 95.56 89 GLU A O 1
ATOM 683 N N . ASP A 1 90 ? 11.983 1.040 -7.167 1.00 95.38 90 ASP A N 1
ATOM 684 C CA . ASP A 1 90 ? 11.058 1.364 -8.249 1.00 95.38 90 ASP A CA 1
ATOM 685 C C . ASP A 1 90 ? 10.254 0.124 -8.676 1.00 95.38 90 ASP A C 1
ATOM 687 O O . ASP A 1 90 ? 10.767 -0.994 -8.631 1.00 95.38 90 ASP A O 1
ATOM 691 N N . PRO A 1 91 ? 8.999 0.295 -9.127 1.00 96.31 91 PRO A N 1
ATOM 692 C CA . PRO A 1 91 ? 8.314 1.563 -9.379 1.00 96.31 91 PRO A CA 1
ATOM 693 C C . PRO A 1 91 ? 7.582 2.131 -8.157 1.00 96.31 91 PRO A C 1
ATOM 695 O O . PRO A 1 91 ? 7.094 1.396 -7.307 1.00 96.31 91 PRO A O 1
ATOM 698 N N . GLN A 1 92 ? 7.409 3.453 -8.115 1.00 96.94 92 GLN A N 1
ATOM 699 C CA . GLN A 1 92 ? 6.548 4.125 -7.135 1.00 96.94 92 GLN A CA 1
ATOM 700 C C . GLN A 1 92 ? 5.106 4.233 -7.659 1.00 96.94 92 GLN A C 1
ATOM 702 O O . GLN A 1 92 ? 4.867 4.828 -8.710 1.00 96.94 92 GLN A O 1
ATOM 707 N N . LEU A 1 93 ? 4.124 3.719 -6.914 1.00 97.81 93 LEU A N 1
ATOM 708 C CA . LEU A 1 93 ? 2.700 3.881 -7.227 1.00 97.81 93 LEU A CA 1
ATOM 709 C C . LEU A 1 93 ? 2.197 5.181 -6.592 1.00 97.81 93 LEU A C 1
ATOM 711 O O . LEU A 1 93 ? 1.719 5.187 -5.457 1.00 97.81 93 LEU A O 1
ATOM 715 N N . ALA A 1 94 ? 2.369 6.294 -7.304 1.00 97.38 94 ALA A N 1
ATOM 716 C CA . ALA A 1 94 ? 2.083 7.638 -6.801 1.00 97.38 94 ALA A CA 1
ATOM 717 C C . ALA A 1 94 ? 1.361 8.512 -7.847 1.00 97.38 94 ALA A C 1
ATOM 719 O O . ALA A 1 94 ? 1.498 8.260 -9.048 1.00 97.38 94 ALA A O 1
ATOM 720 N N . PRO A 1 95 ? 0.664 9.591 -7.435 1.00 96.38 95 PRO A N 1
ATOM 721 C CA . PRO A 1 95 ? -0.074 10.467 -8.353 1.00 96.38 95 PRO A CA 1
ATOM 722 C C . PRO A 1 95 ? 0.789 11.091 -9.459 1.00 96.38 95 PRO A C 1
ATOM 724 O O . PRO A 1 95 ? 0.324 11.300 -10.580 1.00 96.38 95 PRO A O 1
ATOM 727 N N . THR A 1 96 ? 2.047 11.400 -9.139 1.00 96.00 96 THR A N 1
ATOM 728 C CA . THR A 1 96 ? 3.014 12.045 -10.040 1.00 96.00 96 THR A CA 1
ATOM 729 C C . THR A 1 96 ? 3.918 11.050 -10.765 1.00 96.00 96 THR A C 1
ATOM 731 O O . THR A 1 96 ? 4.752 11.465 -11.570 1.00 96.00 96 THR A O 1
ATOM 734 N N . ALA A 1 97 ? 3.771 9.747 -10.504 1.00 95.50 97 ALA A N 1
ATOM 735 C CA . ALA A 1 97 ? 4.626 8.729 -11.094 1.00 95.50 97 ALA A CA 1
ATOM 736 C C . ALA A 1 97 ? 4.399 8.620 -12.608 1.00 95.50 97 ALA A C 1
ATOM 738 O O . ALA A 1 97 ? 3.266 8.583 -13.101 1.00 95.50 97 ALA A O 1
ATOM 739 N N . MET A 1 98 ? 5.502 8.539 -13.348 1.00 95.75 98 MET A N 1
ATOM 740 C CA . MET A 1 98 ? 5.514 8.328 -14.791 1.00 95.75 98 MET A CA 1
ATOM 741 C C . MET A 1 98 ? 5.984 6.911 -15.101 1.00 95.75 98 MET A C 1
ATOM 743 O O . MET A 1 98 ? 6.881 6.397 -14.443 1.00 95.75 98 MET A O 1
ATOM 747 N N . GLY A 1 99 ? 5.400 6.298 -16.128 1.00 96.69 99 GLY A N 1
ATOM 748 C CA . GLY A 1 99 ? 5.732 4.939 -16.548 1.00 96.69 99 GLY A CA 1
ATOM 749 C C . GLY A 1 99 ? 4.545 3.988 -16.461 1.00 96.69 99 GLY A C 1
ATOM 750 O O . GLY A 1 99 ? 3.418 4.387 -16.146 1.00 96.69 99 GLY A O 1
ATOM 751 N N . LYS A 1 100 ? 4.806 2.733 -16.818 1.00 97.75 100 LYS A N 1
ATOM 752 C CA . LYS A 1 100 ? 3.826 1.652 -16.883 1.00 97.75 100 LYS A CA 1
ATOM 753 C C . LYS A 1 100 ? 4.420 0.399 -16.263 1.00 97.75 100 LYS A C 1
ATOM 755 O O . LYS A 1 100 ? 5.614 0.170 -16.404 1.00 97.75 100 LYS A O 1
ATOM 760 N N . LEU A 1 101 ? 3.578 -0.397 -15.616 1.00 96.88 101 LEU A N 1
ATOM 761 C CA . LEU A 1 101 ? 3.974 -1.674 -15.037 1.00 96.88 101 LEU A CA 1
ATOM 762 C C . LEU A 1 101 ? 4.396 -2.653 -16.124 1.00 96.88 101 LEU A C 1
ATOM 764 O O . LEU A 1 101 ? 3.620 -2.944 -17.034 1.00 96.88 101 LEU A O 1
ATOM 768 N N . ASP A 1 102 ? 5.590 -3.208 -15.980 1.00 96.06 102 ASP A N 1
ATOM 769 C CA . ASP A 1 102 ? 5.995 -4.385 -16.735 1.00 96.06 102 ASP A CA 1
ATOM 770 C C . ASP A 1 102 ? 5.432 -5.659 -16.092 1.00 96.06 102 ASP A C 1
ATOM 772 O O . ASP A 1 102 ? 5.023 -5.692 -14.925 1.00 96.06 102 ASP A O 1
ATOM 776 N N . ALA A 1 103 ? 5.383 -6.735 -16.876 1.00 95.88 103 ALA A N 1
ATOM 777 C CA . A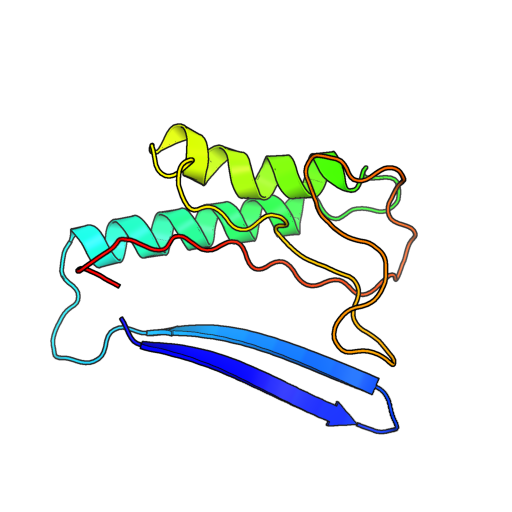LA A 1 103 ? 4.986 -8.035 -16.359 1.00 95.88 103 ALA A CA 1
ATOM 778 C C . ALA A 1 103 ? 5.979 -8.523 -15.291 1.00 95.88 103 ALA A C 1
ATOM 780 O O . ALA A 1 103 ? 7.185 -8.320 -15.408 1.00 95.88 103 ALA A O 1
ATOM 781 N N . CYS A 1 104 ? 5.458 -9.212 -14.271 1.00 95.50 104 CYS A N 1
ATOM 782 C CA . CYS A 1 104 ? 6.249 -9.827 -13.200 1.00 95.50 104 CYS A CA 1
ATOM 783 C C . CYS A 1 104 ? 7.067 -8.850 -12.332 1.00 95.50 104 CYS A C 1
ATOM 785 O O . CYS A 1 104 ? 7.992 -9.292 -11.655 1.00 95.50 104 CYS A O 1
ATOM 787 N N . VAL A 1 105 ? 6.709 -7.561 -12.290 1.00 94.94 105 VAL A N 1
ATOM 788 C CA . VAL A 1 105 ? 7.288 -6.598 -11.340 1.00 94.94 105 VAL A CA 1
ATOM 789 C C . VAL A 1 105 ? 6.579 -6.710 -9.980 1.00 94.94 105 VAL A C 1
ATOM 791 O O . VAL A 1 105 ? 5.377 -6.434 -9.901 1.00 94.94 105 VAL A O 1
ATOM 794 N N . PRO A 1 106 ? 7.271 -7.124 -8.903 1.00 96.19 106 PRO A N 1
ATOM 795 C CA . PRO A 1 106 ? 6.696 -7.177 -7.561 1.00 96.19 106 PRO A CA 1
ATOM 796 C C . PRO A 1 106 ? 6.498 -5.771 -6.984 1.00 96.19 106 PRO A C 1
ATOM 798 O O . PRO A 1 106 ? 7.433 -4.978 -6.903 1.00 96.19 106 PRO A O 1
ATOM 801 N N . VAL A 1 107 ? 5.276 -5.475 -6.539 1.00 97.62 107 VAL A N 1
ATOM 802 C CA . VAL A 1 107 ? 4.928 -4.205 -5.888 1.00 97.62 107 VAL A CA 1
ATOM 803 C C . VAL A 1 107 ? 4.054 -4.430 -4.660 1.00 97.62 107 VAL A C 1
ATOM 805 O O . VAL A 1 107 ? 3.289 -5.396 -4.580 1.00 97.62 107 VAL A O 1
ATOM 808 N N . THR A 1 108 ? 4.132 -3.509 -3.708 1.00 97.69 108 THR A N 1
ATOM 809 C CA . THR A 1 108 ? 3.200 -3.409 -2.586 1.00 97.69 108 THR A CA 1
ATOM 810 C C . THR A 1 108 ? 1.947 -2.627 -2.993 1.00 97.69 108 THR A C 1
ATOM 812 O O . THR A 1 108 ? 1.975 -1.796 -3.898 1.00 97.69 108 THR A O 1
ATOM 815 N N . VAL A 1 109 ? 0.826 -2.888 -2.314 1.00 97.31 109 VAL A N 1
ATOM 816 C CA . VAL A 1 109 ? -0.397 -2.066 -2.379 1.00 97.31 109 VAL A CA 1
ATOM 817 C C . VAL A 1 109 ? -0.945 -1.953 -0.965 1.00 97.31 109 VAL A C 1
ATOM 819 O O . VAL A 1 109 ? -1.527 -2.909 -0.440 1.00 97.31 109 VAL A O 1
ATOM 822 N N . GLY A 1 110 ? -0.733 -0.798 -0.346 1.00 94.75 110 GLY A N 1
ATOM 823 C CA . GLY A 1 110 ? -1.038 -0.550 1.059 1.00 94.75 110 GLY A CA 1
ATOM 824 C C . GLY A 1 110 ? -1.548 0.867 1.306 1.00 94.75 110 GLY A C 1
ATOM 825 O O . GLY A 1 110 ? -0.871 1.623 2.007 1.00 94.75 110 GLY A O 1
ATOM 826 N N . PRO A 1 111 ? -2.724 1.244 0.764 1.00 95.12 111 PRO A N 1
ATOM 827 C CA . PRO A 1 111 ? -3.365 2.491 1.152 1.00 95.12 111 PRO A CA 1
ATOM 828 C C . PRO A 1 111 ? -3.698 2.468 2.650 1.00 95.12 111 PRO A C 1
ATOM 830 O O . PRO A 1 111 ? -3.930 1.412 3.242 1.00 95.12 111 PRO A O 1
ATOM 833 N N . GLY A 1 112 ? -3.730 3.645 3.267 1.00 92.69 112 GLY A N 1
ATOM 834 C CA . GLY A 1 112 ? -4.063 3.796 4.676 1.00 92.69 112 GLY A CA 1
ATOM 835 C C . GLY A 1 112 ? -4.573 5.197 4.977 1.00 92.69 112 GLY A C 1
ATOM 836 O O . GLY A 1 112 ? -4.221 6.156 4.290 1.00 92.69 112 GLY A O 1
ATOM 837 N N . VAL A 1 113 ? -5.397 5.288 6.015 1.00 94.25 113 VAL A N 1
ATOM 838 C CA . VAL A 1 113 ? -5.962 6.532 6.540 1.00 94.25 113 VAL A CA 1
ATOM 839 C C . VAL A 1 113 ? -5.510 6.668 7.988 1.00 94.25 113 VAL A C 1
ATOM 841 O O . VAL A 1 113 ? -5.550 5.690 8.733 1.00 94.25 113 VAL A O 1
ATOM 844 N N . HIS A 1 114 ? -5.092 7.872 8.372 1.00 91.12 114 HIS A N 1
ATOM 845 C CA . HIS A 1 114 ? -4.722 8.206 9.745 1.00 91.12 114 HIS A CA 1
ATOM 846 C C . HIS A 1 114 ? -5.661 9.303 10.241 1.00 91.12 114 HIS A C 1
ATOM 848 O O . HIS A 1 114 ? -5.747 10.367 9.629 1.00 91.12 114 HIS A O 1
ATOM 854 N N . LEU A 1 115 ? -6.367 9.049 11.340 1.00 90.31 115 LEU A N 1
ATOM 855 C CA . LEU A 1 115 ? -7.298 9.979 11.966 1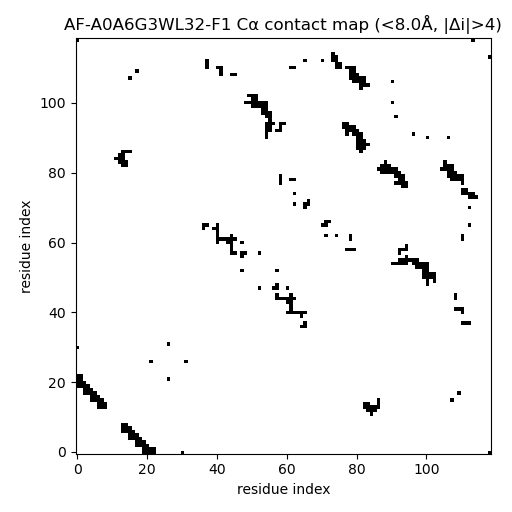.00 90.31 115 LEU A CA 1
ATOM 856 C C . LEU A 1 115 ? -6.687 10.490 13.281 1.00 90.31 115 LEU A C 1
ATOM 858 O O . LEU A 1 115 ? -6.668 9.760 14.281 1.00 90.31 115 LEU A O 1
ATOM 862 N N . PRO A 1 116 ? -6.201 11.747 13.328 1.00 89.06 116 PRO A N 1
ATOM 863 C CA . PRO A 1 116 ? -5.600 12.310 14.532 1.00 89.06 116 PRO A CA 1
ATO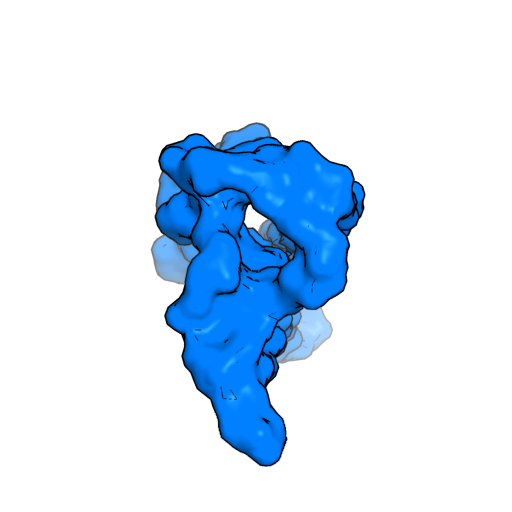M 864 C C . PRO A 1 116 ? -6.488 12.129 15.772 1.00 89.06 116 PRO A C 1
ATOM 866 O O . PRO A 1 116 ? -7.668 12.476 15.774 1.00 89.06 116 PRO A O 1
ATOM 869 N N . GLY A 1 117 ? -5.920 11.550 16.833 1.00 89.50 117 GLY A N 1
ATOM 870 C CA . GLY A 1 117 ? -6.622 11.288 18.095 1.00 89.50 117 GLY A CA 1
ATOM 871 C C . GLY A 1 117 ? -7.571 10.080 18.097 1.00 89.50 117 GLY A C 1
ATOM 872 O O . GLY A 1 117 ? -8.145 9.784 19.141 1.00 89.50 117 GLY A O 1
ATOM 873 N N . ARG A 1 118 ? -7.734 9.366 16.974 1.00 86.69 118 ARG A N 1
ATOM 874 C CA . ARG A 1 118 ? -8.575 8.153 16.872 1.00 86.69 118 ARG A CA 1
ATOM 875 C C . ARG A 1 118 ? -7.799 6.914 16.418 1.00 86.69 118 ARG A C 1
ATOM 877 O O . ARG A 1 118 ? -8.208 5.796 16.741 1.00 86.69 118 ARG A O 1
ATOM 884 N N . GLY A 1 119 ? -6.670 7.113 15.740 1.00 79.88 119 GLY A N 1
ATOM 885 C CA . GLY A 1 119 ? -5.788 6.054 15.245 1.00 79.88 119 GLY A CA 1
ATOM 886 C C . GLY A 1 119 ? -5.383 6.273 13.802 1.00 79.88 119 GLY A C 1
ATOM 887 O O . GLY A 1 119 ? -6.171 6.891 13.058 1.00 79.88 119 GLY A O 1
#

Mean predicted aligned error: 2.93 Å

Organism: NCBI:txid2706086